Protein AF-A0A5K7XK06-F1 (afdb_monomer)

Sequence (125 aa):
MRTPEAMVEFFAERIGLMYYHLPLMYGGDASGVDTLLYYYHDAWAYLVERSGDWRAAYWKELEALDCGAMSFATRYTTDHPGASEEEVAAYVVKHWRVVSDELDVPIPHERLRAEFDEWGRERLK

Structure (mmCIF, N/CA/C/O backbone):
data_AF-A0A5K7XK06-F1
#
_entry.id   AF-A0A5K7XK06-F1
#
loop_
_atom_site.group_PDB
_atom_site.id
_atom_site.type_symbol
_atom_site.label_atom_id
_atom_site.label_alt_id
_atom_site.label_comp_id
_atom_site.label_asym_id
_atom_site.label_entity_id
_atom_site.label_seq_id
_atom_site.pdbx_PDB_ins_code
_atom_site.Car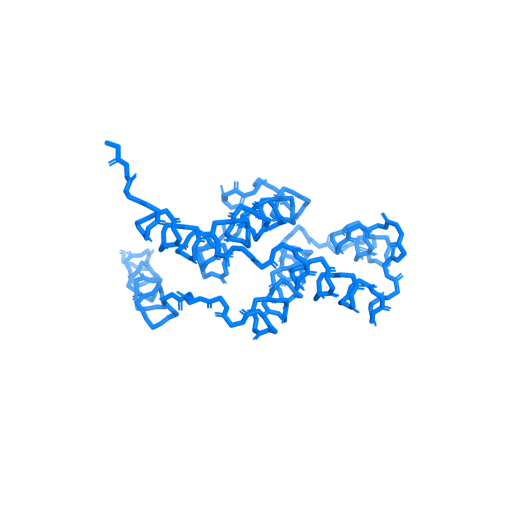tn_x
_atom_site.Cartn_y
_atom_site.Cartn_z
_atom_site.occupancy
_atom_site.B_iso_or_equiv
_atom_site.auth_seq_id
_atom_site.auth_comp_id
_atom_site.auth_asym_id
_atom_site.auth_atom_id
_atom_site.pdbx_PDB_model_num
ATOM 1 N N . MET A 1 1 ? -10.681 17.367 17.179 1.00 70.31 1 MET A N 1
ATOM 2 C CA . MET A 1 1 ? -9.803 16.177 17.182 1.00 70.31 1 MET A CA 1
ATOM 3 C C . MET A 1 1 ? -10.591 15.045 16.548 1.00 70.31 1 MET A C 1
ATOM 5 O O . MET A 1 1 ? -11.779 14.9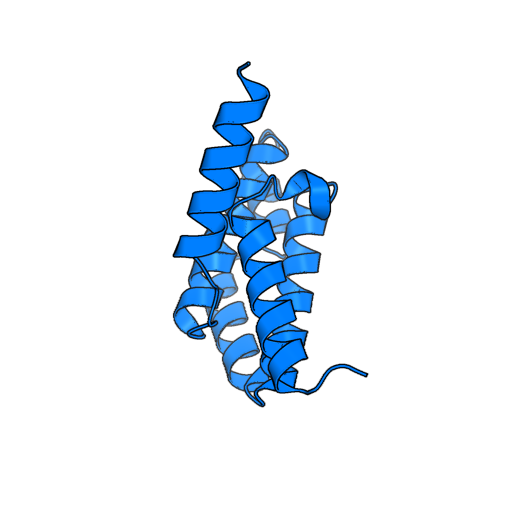63 16.833 1.00 70.31 1 MET A O 1
ATOM 9 N N . ARG A 1 2 ? -10.002 14.272 15.630 1.00 83.19 2 ARG A N 1
ATOM 10 C CA . ARG A 1 2 ? -10.692 13.123 15.019 1.00 83.19 2 ARG A CA 1
ATOM 11 C C . ARG A 1 2 ? -10.806 11.990 16.042 1.00 83.19 2 ARG A C 1
ATOM 13 O O . ARG A 1 2 ? -9.941 11.887 16.910 1.00 83.19 2 ARG A O 1
ATOM 20 N N . THR A 1 3 ? -11.866 11.190 15.961 1.00 93.44 3 THR A N 1
ATOM 21 C CA . THR A 1 3 ? -11.979 9.957 16.753 1.00 93.44 3 THR A CA 1
ATOM 22 C C . THR A 1 3 ? -11.076 8.872 16.150 1.00 93.44 3 THR A C 1
ATOM 24 O O . THR A 1 3 ? -10.676 9.011 14.988 1.00 93.44 3 THR A O 1
ATOM 27 N N . PRO A 1 4 ? -10.725 7.811 16.897 1.00 91.12 4 PRO A N 1
ATOM 28 C CA . PRO A 1 4 ? -9.978 6.679 16.350 1.00 91.12 4 PRO A CA 1
ATOM 29 C C . PRO A 1 4 ? -10.621 6.088 15.089 1.00 91.12 4 PRO A C 1
ATOM 31 O O . PRO A 1 4 ? -9.929 5.864 14.104 1.00 91.12 4 PRO A O 1
ATOM 34 N N . GLU A 1 5 ? -11.946 5.947 15.063 1.00 94.06 5 GLU A N 1
ATOM 35 C CA . GLU A 1 5 ? -12.696 5.409 13.921 1.00 94.06 5 GLU A CA 1
ATOM 36 C C . GLU A 1 5 ? -12.532 6.305 12.688 1.00 94.06 5 GLU A C 1
ATOM 38 O O . GLU A 1 5 ? -12.178 5.835 11.610 1.00 94.06 5 GLU A O 1
ATOM 43 N N . ALA A 1 6 ? -12.659 7.624 12.870 1.00 95.19 6 ALA A N 1
ATOM 44 C CA . ALA A 1 6 ? -12.434 8.592 11.800 1.00 95.19 6 ALA A CA 1
ATOM 45 C C . ALA A 1 6 ? -10.972 8.607 11.309 1.00 95.19 6 ALA A C 1
ATOM 47 O O . ALA A 1 6 ? -10.699 9.020 10.182 1.00 95.19 6 ALA A O 1
ATOM 48 N N . MET A 1 7 ? -10.010 8.196 12.142 1.00 96.81 7 MET A N 1
ATOM 49 C CA . MET A 1 7 ? -8.615 8.031 11.725 1.00 96.81 7 MET A CA 1
ATOM 50 C C . MET A 1 7 ? -8.406 6.736 10.934 1.00 96.81 7 MET A C 1
ATOM 52 O O . MET A 1 7 ? -7.688 6.763 9.938 1.00 96.81 7 MET A O 1
ATOM 56 N N . VAL A 1 8 ? -9.054 5.636 11.329 1.00 96.75 8 VAL A N 1
ATOM 57 C CA . VAL A 1 8 ? -9.040 4.365 10.585 1.00 96.75 8 VAL A CA 1
ATOM 58 C C . VAL A 1 8 ? -9.613 4.563 9.182 1.00 96.75 8 VAL A C 1
ATOM 60 O O . VAL A 1 8 ? -8.952 4.221 8.201 1.00 96.75 8 VAL A O 1
ATOM 63 N N . GLU A 1 9 ? -10.792 5.183 9.080 1.00 96.56 9 GLU A N 1
ATOM 64 C CA . GLU A 1 9 ? -11.428 5.518 7.799 1.00 96.56 9 GLU A CA 1
ATOM 65 C C . GLU A 1 9 ? -10.535 6.424 6.949 1.00 96.56 9 GLU A C 1
ATOM 67 O O . GLU A 1 9 ? -10.346 6.178 5.758 1.00 96.56 9 GLU A O 1
ATOM 72 N N . PHE A 1 10 ? -9.921 7.435 7.571 1.00 96.38 10 PHE A N 1
ATOM 73 C CA . PHE A 1 10 ? -9.002 8.332 6.882 1.00 96.38 10 PHE A CA 1
ATOM 74 C C . PHE A 1 10 ? -7.810 7.586 6.274 1.00 96.38 10 PHE A C 1
ATOM 76 O O . PHE A 1 10 ? -7.482 7.827 5.116 1.00 96.38 10 PHE A O 1
ATOM 83 N N . PHE A 1 11 ? -7.148 6.689 7.010 1.00 97.75 11 PHE A N 1
ATOM 84 C CA . PHE A 1 11 ? -6.011 5.954 6.452 1.00 97.75 11 PHE A CA 1
ATOM 85 C C . PHE A 1 11 ? -6.435 4.967 5.364 1.00 97.75 11 PHE A C 1
ATOM 87 O O . PHE A 1 11 ? -5.769 4.908 4.332 1.00 97.75 11 PHE A O 1
ATOM 94 N N . ALA A 1 12 ? -7.562 4.270 5.532 1.00 97.56 12 ALA A N 1
ATOM 95 C CA . ALA A 1 12 ? -8.105 3.398 4.490 1.00 97.56 12 ALA A CA 1
ATOM 96 C C . ALA A 1 12 ? -8.427 4.182 3.202 1.00 97.56 12 ALA A C 1
ATOM 98 O O . ALA A 1 12 ? -8.100 3.744 2.098 1.00 97.56 12 ALA A O 1
ATOM 99 N N . GLU A 1 13 ? -8.986 5.388 3.329 1.00 95.88 13 GLU A N 1
ATOM 100 C CA . GLU A 1 13 ? -9.207 6.290 2.199 1.00 95.88 13 GLU A CA 1
ATOM 101 C C . GLU A 1 13 ? -7.890 6.741 1.553 1.00 95.88 13 GLU A C 1
ATOM 103 O O . GLU A 1 13 ? -7.771 6.706 0.330 1.00 95.88 13 GLU A O 1
ATOM 108 N N . ARG A 1 14 ? -6.874 7.126 2.337 1.00 95.38 14 ARG A N 1
ATOM 109 C CA . ARG A 1 14 ? -5.564 7.537 1.797 1.00 95.38 14 ARG A CA 1
ATOM 110 C C . ARG A 1 14 ? -4.864 6.404 1.049 1.00 95.38 14 ARG A C 1
ATOM 112 O O . ARG A 1 14 ? -4.299 6.664 -0.010 1.00 95.38 14 ARG A O 1
ATOM 119 N N . ILE A 1 15 ? -4.935 5.174 1.557 1.00 97.25 15 ILE A N 1
ATOM 120 C CA . ILE A 1 15 ? -4.439 3.977 0.863 1.00 97.25 15 ILE A CA 1
ATOM 121 C C . ILE A 1 15 ? -5.189 3.800 -0.463 1.00 97.25 15 ILE A C 1
ATOM 123 O O . ILE A 1 15 ? -4.567 3.699 -1.520 1.00 97.25 15 ILE A O 1
ATOM 127 N N . GLY A 1 16 ? -6.523 3.858 -0.434 1.00 95.50 16 GLY A N 1
ATOM 128 C CA . GLY A 1 16 ? -7.346 3.756 -1.637 1.00 95.50 16 GLY A CA 1
ATOM 129 C C . GLY A 1 16 ? -7.041 4.830 -2.683 1.00 95.50 16 GLY A C 1
ATOM 130 O O . GLY A 1 16 ? -6.936 4.522 -3.868 1.00 95.50 16 GLY A O 1
ATOM 131 N N . LEU A 1 17 ? -6.843 6.084 -2.271 1.00 92.50 17 LEU A N 1
ATOM 132 C CA . LEU A 1 17 ? -6.493 7.172 -3.187 1.00 92.50 17 LEU A CA 1
ATOM 133 C C . LEU A 1 17 ? -5.186 6.883 -3.931 1.00 92.50 17 LEU A C 1
ATOM 135 O O . LEU A 1 17 ? -5.141 7.080 -5.140 1.00 92.50 17 LEU A O 1
ATOM 139 N N . MET A 1 18 ? -4.169 6.333 -3.262 1.00 93.94 18 MET A N 1
ATOM 140 C CA . MET A 1 18 ? -2.926 5.913 -3.927 1.00 93.94 18 MET A CA 1
ATOM 141 C C . MET A 1 18 ? -3.166 4.812 -4.970 1.00 93.94 18 MET A C 1
ATOM 143 O O . MET A 1 18 ? -2.450 4.732 -5.964 1.00 93.94 18 MET A O 1
ATOM 147 N N . TYR A 1 19 ? -4.176 3.962 -4.770 1.00 94.19 19 TYR A N 1
ATOM 148 C CA . TYR A 1 19 ? -4.501 2.882 -5.701 1.00 94.19 19 TYR A CA 1
ATOM 149 C C . TYR A 1 19 ? -5.263 3.343 -6.939 1.00 94.19 19 TYR A C 1
ATOM 151 O O . TYR A 1 19 ? -5.146 2.683 -7.972 1.00 94.19 19 TYR A O 1
ATOM 159 N N . TYR A 1 20 ? -6.061 4.406 -6.841 1.00 85.81 20 TYR A N 1
ATOM 160 C CA . TYR A 1 20 ? -6.958 4.842 -7.918 1.00 85.81 20 TYR A CA 1
ATOM 161 C C . TYR A 1 20 ? -6.555 6.173 -8.558 1.00 85.81 20 TYR A C 1
ATOM 163 O O . TYR A 1 20 ? -6.760 6.352 -9.754 1.00 85.81 20 TYR A O 1
ATOM 171 N N . HIS A 1 21 ? -5.945 7.091 -7.810 1.00 78.38 21 HIS A N 1
ATOM 172 C CA . HIS A 1 21 ? -5.650 8.448 -8.261 1.00 78.38 21 HIS A CA 1
ATOM 173 C C . HIS A 1 21 ? -4.141 8.672 -8.352 1.00 78.38 21 HIS A C 1
ATOM 175 O O . HIS A 1 21 ? -3.503 8.929 -7.339 1.00 78.38 21 HIS A O 1
ATOM 181 N N . LEU A 1 22 ? -3.596 8.611 -9.578 1.00 78.56 22 LEU A N 1
ATOM 182 C CA . LEU A 1 22 ? -2.236 9.043 -9.954 1.00 78.56 22 LEU A CA 1
ATOM 183 C C . LEU A 1 22 ? -1.221 8.920 -8.793 1.00 78.56 22 LEU A C 1
ATOM 185 O O . LEU A 1 22 ? -0.837 9.949 -8.239 1.00 78.56 22 LEU A O 1
ATOM 189 N N . PRO A 1 23 ? -0.795 7.702 -8.401 1.00 89.81 23 PRO A N 1
ATOM 190 C CA . PRO A 1 23 ? 0.060 7.473 -7.227 1.00 89.81 23 PRO A CA 1
ATOM 191 C C . PRO A 1 23 ? 1.281 8.404 -7.181 1.00 89.81 23 PRO A C 1
ATOM 193 O O . PRO A 1 23 ? 1.616 8.947 -6.129 1.00 89.81 23 PRO A O 1
ATOM 196 N N . LEU A 1 24 ? 1.881 8.680 -8.341 1.00 93.75 24 LEU A N 1
ATOM 197 C CA . LEU A 1 24 ? 3.009 9.602 -8.493 1.00 93.75 24 LEU A CA 1
ATOM 198 C C . LEU A 1 24 ? 2.695 11.062 -8.130 1.00 93.75 24 LEU A C 1
ATOM 200 O O . LEU A 1 24 ? 3.585 11.779 -7.695 1.00 93.75 24 LEU A O 1
ATOM 204 N N . MET A 1 25 ? 1.446 11.522 -8.243 1.00 90.94 25 MET A N 1
ATOM 205 C CA . MET A 1 25 ? 1.053 12.861 -7.781 1.00 90.94 25 MET A CA 1
ATOM 206 C C . MET A 1 25 ? 1.249 13.008 -6.267 1.00 90.94 25 MET A C 1
ATOM 208 O O . MET A 1 25 ? 1.595 14.085 -5.787 1.00 90.94 25 MET A O 1
ATOM 212 N N . TYR A 1 26 ? 1.009 11.933 -5.515 1.00 89.06 26 TYR A N 1
ATOM 213 C CA . TYR A 1 26 ? 1.133 11.929 -4.062 1.00 89.06 26 TYR A CA 1
ATOM 214 C C . TYR A 1 26 ? 2.540 11.551 -3.601 1.00 89.06 26 TYR A C 1
ATOM 216 O O . TYR A 1 26 ? 3.053 12.166 -2.669 1.00 89.06 26 TYR A O 1
ATOM 224 N N . GLY A 1 27 ? 3.145 10.542 -4.233 1.00 93.56 27 GLY A N 1
ATOM 225 C CA . GLY A 1 27 ? 4.468 10.032 -3.868 1.00 93.56 27 GLY A CA 1
ATOM 226 C C . GLY A 1 27 ? 5.642 10.790 -4.489 1.00 93.56 27 GLY A C 1
ATOM 227 O O . GLY A 1 27 ? 6.753 10.669 -3.992 1.00 93.56 27 GLY A O 1
ATOM 228 N N . GLY A 1 28 ? 5.424 11.570 -5.551 1.00 96.06 28 GLY A N 1
ATOM 229 C CA . GLY A 1 28 ? 6.477 12.219 -6.345 1.00 96.06 28 GLY A CA 1
ATOM 230 C C . GLY A 1 28 ? 7.189 11.252 -7.296 1.00 96.06 28 GLY A C 1
ATOM 231 O O . GLY A 1 28 ? 7.299 11.534 -8.486 1.00 96.06 28 GLY A O 1
ATOM 232 N N . ASP A 1 29 ? 7.604 10.101 -6.775 1.00 97.38 29 ASP A N 1
ATOM 233 C CA . ASP A 1 29 ? 8.215 8.977 -7.486 1.00 97.38 29 ASP A CA 1
ATOM 234 C C . ASP A 1 29 ? 7.711 7.637 -6.900 1.00 97.38 29 ASP A C 1
ATOM 236 O O . ASP A 1 29 ? 6.959 7.608 -5.919 1.00 97.38 29 ASP A O 1
ATOM 240 N N . ALA A 1 30 ? 8.074 6.508 -7.503 1.00 97.62 30 ALA A N 1
ATOM 241 C CA . ALA A 1 30 ? 7.645 5.174 -7.100 1.00 97.62 30 ALA A CA 1
ATOM 242 C C . ALA A 1 30 ? 8.191 4.766 -5.724 1.00 97.62 30 ALA A C 1
ATOM 244 O O . ALA A 1 30 ? 7.497 4.074 -4.979 1.00 97.62 30 ALA A O 1
ATOM 245 N N . SER A 1 31 ? 9.389 5.224 -5.348 1.00 97.81 31 SER A N 1
ATOM 246 C CA . SER A 1 31 ? 9.939 4.998 -4.002 1.00 97.81 31 SER A CA 1
ATOM 247 C C . SER A 1 31 ? 9.130 5.745 -2.940 1.00 97.81 31 SER A C 1
ATOM 249 O O . SER A 1 31 ? 8.864 5.217 -1.858 1.00 97.81 31 SER A O 1
ATOM 251 N N . GLY A 1 32 ? 8.687 6.961 -3.249 1.00 98.00 32 GLY A N 1
ATOM 252 C CA . GLY A 1 32 ? 7.803 7.761 -2.417 1.00 98.00 32 GLY A CA 1
ATOM 253 C C . GLY A 1 32 ? 6.405 7.157 -2.319 1.00 98.00 32 GLY A C 1
ATOM 254 O O . GLY A 1 32 ? 5.835 7.126 -1.229 1.00 98.00 32 GLY A O 1
ATOM 255 N N . VAL A 1 33 ? 5.873 6.599 -3.412 1.00 98.25 33 VAL A N 1
ATOM 256 C CA . VAL A 1 33 ? 4.626 5.812 -3.396 1.00 98.25 33 VAL A CA 1
ATOM 257 C C . VAL A 1 33 ? 4.748 4.622 -2.443 1.00 98.25 33 VAL A C 1
ATOM 259 O O . VAL A 1 33 ? 3.886 4.447 -1.582 1.00 98.25 33 VAL A O 1
ATOM 262 N N . ASP A 1 34 ? 5.824 3.844 -2.567 1.00 98.44 34 ASP A N 1
ATOM 263 C CA . ASP A 1 34 ? 6.109 2.673 -1.729 1.00 98.44 34 ASP A CA 1
ATOM 264 C C . ASP A 1 34 ? 6.202 3.067 -0.247 1.00 98.44 34 ASP A C 1
ATOM 266 O O . ASP A 1 34 ? 5.520 2.515 0.616 1.00 98.44 34 ASP A O 1
ATOM 270 N N . THR A 1 35 ? 6.959 4.128 0.033 1.00 98.31 35 THR A N 1
ATOM 271 C CA . THR A 1 35 ? 7.162 4.671 1.380 1.00 98.31 35 THR A CA 1
ATOM 272 C C . THR A 1 35 ? 5.858 5.160 2.014 1.00 98.31 35 THR A C 1
ATOM 274 O O . THR A 1 35 ? 5.576 4.863 3.176 1.00 98.31 35 THR A O 1
ATOM 277 N N . LEU A 1 36 ? 5.035 5.911 1.275 1.00 97.94 36 LEU A N 1
ATOM 278 C CA . LEU A 1 36 ? 3.753 6.396 1.789 1.00 97.94 36 LEU A CA 1
ATOM 279 C C . LEU A 1 36 ? 2.793 5.245 2.074 1.00 97.94 36 LEU A C 1
ATOM 281 O O . LEU A 1 36 ? 2.143 5.246 3.119 1.00 97.94 36 LEU A O 1
ATOM 285 N N . LEU A 1 37 ? 2.717 4.260 1.176 1.00 98.38 37 LEU A N 1
ATOM 286 C CA . LEU A 1 37 ? 1.881 3.082 1.382 1.00 98.38 37 LEU A CA 1
ATOM 287 C C . LEU A 1 37 ? 2.346 2.288 2.603 1.00 98.38 37 LEU A C 1
ATOM 289 O O . LEU A 1 37 ? 1.498 1.937 3.423 1.00 98.38 37 LEU A O 1
ATOM 293 N N . TYR A 1 38 ? 3.654 2.113 2.797 1.00 98.44 38 TYR A N 1
ATOM 294 C CA . TYR A 1 38 ? 4.204 1.492 4.001 1.00 98.44 38 TYR A CA 1
ATOM 295 C C . TYR A 1 38 ? 3.710 2.178 5.276 1.00 98.44 38 TYR A C 1
ATOM 297 O O . TYR A 1 38 ? 3.110 1.535 6.138 1.00 98.44 38 TYR A O 1
ATOM 305 N N . TYR A 1 39 ? 3.901 3.495 5.384 1.00 98.38 39 TYR A N 1
ATOM 306 C CA . TYR A 1 39 ? 3.538 4.220 6.601 1.00 98.38 39 TYR A CA 1
ATOM 307 C C . TYR 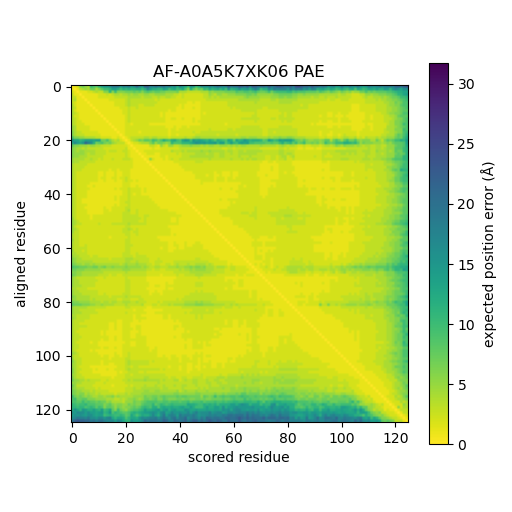A 1 39 ? 2.028 4.352 6.806 1.00 98.38 39 TYR A C 1
ATOM 309 O O . TYR A 1 39 ? 1.573 4.364 7.948 1.00 98.38 39 TYR A O 1
ATOM 317 N N . TYR A 1 40 ? 1.231 4.435 5.738 1.00 98.38 40 TYR A N 1
ATOM 318 C CA . TYR A 1 40 ? -0.225 4.436 5.871 1.00 98.38 40 TYR A CA 1
ATOM 319 C C . TYR A 1 40 ? -0.756 3.090 6.365 1.00 98.38 40 TYR A C 1
ATOM 321 O O . TYR A 1 40 ? -1.644 3.088 7.217 1.00 98.38 40 TYR A O 1
ATOM 329 N N . HIS A 1 41 ? -0.198 1.967 5.902 1.00 98.56 41 HIS A N 1
ATOM 330 C CA . HIS A 1 41 ? -0.580 0.650 6.414 1.00 98.56 41 HIS A CA 1
ATOM 331 C C . HIS A 1 41 ? -0.111 0.437 7.856 1.00 98.56 41 HIS A C 1
ATOM 333 O O . HIS A 1 41 ? -0.898 -0.056 8.657 1.00 98.56 41 HIS A O 1
ATOM 339 N N . ASP A 1 42 ? 1.109 0.853 8.215 1.00 98.50 42 ASP A N 1
ATOM 340 C CA . ASP A 1 42 ? 1.600 0.779 9.602 1.00 98.50 42 ASP A CA 1
ATOM 341 C C . ASP A 1 42 ? 0.706 1.593 10.549 1.00 98.50 42 ASP A C 1
ATOM 343 O O . ASP A 1 42 ? 0.243 1.091 11.573 1.00 98.50 42 ASP A O 1
ATOM 347 N N . ALA A 1 43 ? 0.375 2.833 10.169 1.00 98.12 43 ALA A N 1
ATOM 348 C CA . ALA A 1 43 ? -0.496 3.699 10.956 1.00 98.12 43 ALA A CA 1
ATOM 349 C C . ALA A 1 43 ? -1.923 3.143 11.076 1.00 98.12 43 ALA A C 1
ATOM 351 O O . ALA A 1 43 ? -2.495 3.156 12.167 1.00 98.12 43 ALA A O 1
ATOM 352 N N . TRP A 1 44 ? -2.496 2.634 9.980 1.00 98.38 44 TRP A N 1
ATOM 353 C CA . TRP A 1 44 ? -3.798 1.969 10.004 1.00 98.38 44 TRP A CA 1
ATOM 354 C C . TRP A 1 44 ? -3.773 0.748 10.929 1.00 98.38 44 TRP A C 1
ATOM 356 O O . TRP A 1 44 ? -4.605 0.645 11.829 1.00 98.38 44 TRP A O 1
ATOM 366 N N . ALA A 1 45 ? -2.781 -0.129 10.764 1.00 98.31 45 ALA A N 1
ATOM 367 C CA . ALA A 1 45 ? -2.642 -1.356 11.535 1.00 98.31 45 ALA A CA 1
ATOM 368 C C . ALA A 1 45 ? -2.420 -1.072 13.023 1.00 98.31 45 ALA A C 1
ATOM 370 O O . ALA A 1 45 ? -2.962 -1.779 13.867 1.00 98.31 45 ALA A O 1
ATOM 371 N N . TYR A 1 46 ? -1.672 -0.019 13.358 1.00 98.00 46 TYR A N 1
ATOM 372 C CA . TYR A 1 46 ? -1.508 0.442 14.734 1.00 98.00 46 TYR A CA 1
ATOM 373 C C . TYR A 1 46 ? -2.845 0.850 15.365 1.00 98.00 46 TYR A C 1
ATOM 375 O O . TYR A 1 46 ? -3.141 0.440 16.485 1.00 98.00 46 TYR A O 1
ATOM 383 N N . LEU A 1 47 ? -3.675 1.610 14.644 1.00 97.56 47 LEU A N 1
ATOM 384 C CA . LEU A 1 47 ? -4.972 2.080 15.146 1.00 97.56 47 LEU A CA 1
ATOM 385 C C . LEU A 1 47 ? -5.987 0.956 15.373 1.00 97.56 47 LEU A C 1
ATOM 387 O O . LEU A 1 47 ? -6.831 1.087 16.254 1.00 97.56 47 LEU A O 1
ATOM 391 N N . VAL A 1 48 ? -5.914 -0.125 14.593 1.00 97.69 48 VAL A N 1
ATOM 392 C CA . VAL A 1 48 ? -6.788 -1.303 14.745 1.00 97.69 48 VAL A CA 1
ATOM 393 C C . VAL A 1 48 ? -6.128 -2.447 15.522 1.00 97.69 48 VAL A C 1
ATOM 395 O O . VAL A 1 48 ? -6.646 -3.558 15.520 1.00 97.69 48 VAL A O 1
ATOM 398 N N 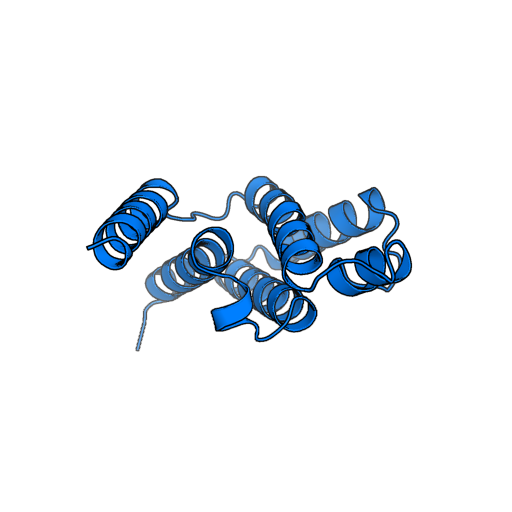. GLU A 1 49 ? -4.983 -2.193 16.166 1.00 97.88 49 GLU A N 1
ATOM 399 C CA . GLU A 1 49 ? -4.214 -3.162 16.966 1.00 97.88 49 GLU A CA 1
ATOM 400 C C . GLU A 1 49 ? -3.745 -4.418 16.192 1.00 97.88 49 GLU A C 1
ATOM 402 O O . GLU A 1 49 ? -3.511 -5.478 16.769 1.00 97.88 49 GLU A O 1
ATOM 407 N N . ARG A 1 50 ? -3.535 -4.295 14.873 1.00 98.38 50 ARG A N 1
ATOM 408 C CA . ARG A 1 50 ? -3.092 -5.368 13.956 1.00 98.38 50 ARG A CA 1
ATOM 409 C C . ARG A 1 50 ? -1.684 -5.165 13.385 1.00 98.38 50 ARG A C 1
ATOM 411 O O . ARG A 1 50 ? -1.351 -5.710 12.335 1.00 98.38 50 ARG A O 1
ATOM 418 N N . SER A 1 51 ? -0.810 -4.414 14.063 1.00 98.38 51 SER A N 1
ATOM 419 C CA . SER A 1 51 ? 0.576 -4.193 13.597 1.00 98.38 51 SER A CA 1
ATOM 420 C C . SER A 1 51 ? 1.368 -5.493 13.383 1.00 98.38 51 SER A C 1
ATOM 422 O O . SER A 1 51 ? 2.266 -5.529 12.544 1.00 98.38 51 SER A O 1
ATOM 424 N N . GLY A 1 52 ? 1.061 -6.560 14.133 1.00 98.44 52 GLY A N 1
ATOM 425 C CA . GLY A 1 52 ? 1.657 -7.886 13.928 1.00 98.44 52 GLY A CA 1
ATOM 426 C C . GLY A 1 52 ? 1.268 -8.500 12.582 1.00 98.44 52 GLY A C 1
ATOM 427 O O . GLY A 1 52 ? 2.152 -8.885 11.816 1.00 98.44 52 GLY A O 1
ATOM 428 N N . ASP A 1 53 ? -0.032 -8.514 12.275 1.00 98.56 53 ASP A N 1
ATOM 429 C CA . ASP A 1 53 ? -0.574 -9.017 11.008 1.00 98.56 53 ASP A CA 1
ATOM 430 C C . ASP A 1 53 ? -0.021 -8.227 9.822 1.00 98.56 53 ASP A C 1
ATOM 432 O O . ASP A 1 53 ? 0.401 -8.813 8.830 1.00 98.56 53 ASP A O 1
ATOM 436 N N . TRP A 1 54 ? 0.044 -6.896 9.944 1.00 98.31 54 TRP A N 1
ATOM 437 C CA . TRP A 1 54 ? 0.599 -6.039 8.897 1.00 98.31 54 TRP A CA 1
ATOM 438 C C . TRP A 1 54 ? 2.052 -6.385 8.573 1.00 98.31 54 TRP A C 1
ATOM 440 O O . TRP A 1 54 ? 2.393 -6.558 7.403 1.00 98.31 54 TRP A O 1
ATOM 450 N N . ARG A 1 55 ? 2.905 -6.549 9.594 1.00 98.25 55 ARG A N 1
ATOM 451 C CA . ARG A 1 55 ? 4.296 -6.970 9.372 1.00 98.25 55 ARG A CA 1
ATOM 452 C C . ARG A 1 55 ? 4.355 -8.336 8.706 1.00 98.25 55 ARG A C 1
ATOM 454 O O . ARG A 1 55 ? 5.165 -8.514 7.804 1.00 98.25 55 ARG A O 1
ATOM 461 N N . ALA A 1 56 ? 3.523 -9.282 9.138 1.00 98.50 56 ALA A N 1
ATOM 462 C CA . ALA A 1 56 ? 3.491 -10.619 8.558 1.00 98.50 56 ALA A CA 1
ATOM 463 C C . ALA A 1 56 ? 3.094 -10.585 7.073 1.00 98.50 56 ALA A C 1
ATOM 465 O O . ALA A 1 56 ? 3.817 -11.145 6.254 1.00 98.50 56 ALA A O 1
ATOM 466 N N . ALA A 1 57 ? 2.017 -9.878 6.718 1.00 98.56 57 ALA A N 1
ATOM 467 C CA . ALA A 1 57 ? 1.557 -9.732 5.337 1.00 98.56 57 ALA A CA 1
ATOM 468 C C . ALA A 1 57 ? 2.599 -9.021 4.455 1.00 98.56 57 ALA A C 1
ATOM 470 O O . ALA A 1 57 ? 2.918 -9.491 3.365 1.00 98.56 57 ALA A O 1
ATOM 471 N N . TYR A 1 58 ? 3.195 -7.929 4.948 1.00 98.12 58 TYR A N 1
ATOM 472 C CA . TYR A 1 58 ? 4.234 -7.195 4.224 1.00 98.12 58 TYR A CA 1
ATOM 473 C C . TYR A 1 58 ? 5.483 -8.052 3.968 1.00 98.12 58 TYR A C 1
ATOM 475 O O . TYR A 1 58 ? 5.960 -8.126 2.837 1.00 98.12 58 TYR A O 1
ATOM 483 N N . TRP A 1 59 ? 5.998 -8.737 4.995 1.00 98.06 59 TRP A N 1
ATOM 484 C CA . TRP A 1 59 ? 7.179 -9.593 4.846 1.00 98.06 59 TRP A CA 1
ATOM 485 C C . TRP A 1 59 ? 6.918 -10.808 3.966 1.00 98.06 59 TRP A C 1
ATOM 487 O O . TRP A 1 59 ? 7.782 -11.165 3.171 1.00 98.06 59 TRP A O 1
ATOM 497 N N . LYS A 1 60 ? 5.732 -11.410 4.068 1.00 98.31 60 LYS A N 1
ATOM 498 C CA . LYS A 1 60 ? 5.312 -12.510 3.199 1.00 98.31 60 LYS A CA 1
ATOM 499 C C . LYS A 1 60 ? 5.307 -12.091 1.729 1.00 98.31 60 LYS A C 1
ATOM 501 O O . LYS A 1 60 ? 5.801 -12.841 0.893 1.00 98.31 60 LYS A O 1
ATOM 506 N N . GLU A 1 61 ? 4.797 -10.901 1.413 1.00 98.25 61 GLU A N 1
ATOM 507 C CA . GLU A 1 61 ? 4.798 -10.398 0.036 1.00 98.25 61 GLU A CA 1
ATOM 508 C C . GLU A 1 61 ? 6.219 -10.068 -0.449 1.00 98.25 61 GLU A C 1
ATOM 510 O O . GLU A 1 61 ? 6.589 -10.436 -1.562 1.00 98.25 61 GLU A O 1
ATOM 515 N N . LEU A 1 62 ? 7.061 -9.449 0.391 1.00 97.88 62 LEU A N 1
ATOM 516 C CA . LEU A 1 62 ? 8.476 -9.230 0.058 1.00 97.88 62 LEU A CA 1
ATOM 517 C C . LEU A 1 62 ? 9.222 -10.545 -0.207 1.00 97.88 62 LEU A C 1
ATOM 519 O O . LEU A 1 62 ? 10.019 -10.618 -1.140 1.00 97.88 62 LEU A O 1
ATOM 523 N N . GLU A 1 63 ? 8.977 -11.575 0.602 1.00 98.06 63 GLU A N 1
ATOM 524 C CA . GLU A 1 63 ? 9.574 -12.902 0.436 1.00 98.06 63 GLU A CA 1
ATOM 525 C C . GLU A 1 63 ? 9.089 -13.575 -0.855 1.00 98.06 63 GLU A C 1
ATOM 527 O O . GLU A 1 63 ? 9.902 -14.108 -1.609 1.00 98.06 63 GLU A O 1
ATOM 532 N N . ALA A 1 64 ? 7.791 -13.486 -1.167 1.00 97.94 64 ALA A N 1
ATOM 533 C CA . ALA A 1 64 ? 7.214 -14.036 -2.395 1.00 97.94 64 ALA A CA 1
ATOM 534 C C . ALA A 1 64 ? 7.825 -13.432 -3.674 1.00 97.94 64 ALA A C 1
ATOM 536 O O . ALA A 1 64 ? 7.867 -14.093 -4.714 1.00 97.94 64 ALA A O 1
ATOM 537 N N . LEU A 1 65 ? 8.308 -12.192 -3.592 1.00 97.00 65 LEU A N 1
ATOM 538 C CA . LEU A 1 65 ? 8.939 -11.453 -4.687 1.00 97.00 65 LEU A CA 1
ATOM 539 C C . LEU A 1 65 ? 10.471 -11.463 -4.620 1.00 97.00 65 LEU A C 1
ATOM 541 O O . LEU A 1 65 ? 11.119 -10.775 -5.408 1.00 97.00 65 LEU A O 1
ATOM 545 N N . ASP A 1 66 ? 11.051 -12.216 -3.679 1.00 97.31 66 ASP A N 1
ATOM 546 C CA . ASP A 1 66 ? 12.495 -12.277 -3.438 1.00 97.31 66 ASP A CA 1
ATOM 547 C C . ASP A 1 66 ? 13.122 -10.881 -3.207 1.00 97.31 66 ASP A C 1
ATOM 549 O O . ASP A 1 66 ? 14.261 -10.601 -3.570 1.00 97.31 66 ASP A O 1
ATOM 553 N N . CYS A 1 67 ? 12.396 -9.938 -2.600 1.00 95.75 67 CYS A N 1
ATOM 554 C CA . CYS A 1 67 ? 12.901 -8.574 -2.408 1.00 95.75 67 CYS A CA 1
ATOM 555 C C . CYS A 1 67 ? 14.105 -8.505 -1.448 1.00 95.75 67 CYS A C 1
ATOM 557 O O . CYS A 1 67 ? 14.925 -7.586 -1.532 1.00 95.75 67 CYS A O 1
ATOM 559 N N . GLY A 1 68 ? 14.237 -9.468 -0.531 1.00 94.75 68 GLY A N 1
ATOM 560 C CA . GLY A 1 68 ? 15.265 -9.453 0.507 1.00 94.75 68 GLY A CA 1
ATOM 561 C C . GLY A 1 68 ? 15.124 -8.226 1.414 1.00 94.75 68 GLY A C 1
ATOM 562 O O . GLY A 1 68 ? 14.073 -7.999 2.004 1.00 94.75 68 GLY A O 1
ATOM 563 N N . ALA A 1 69 ? 16.189 -7.428 1.533 1.00 93.38 69 ALA A N 1
ATOM 564 C CA . ALA A 1 69 ? 16.177 -6.181 2.308 1.00 93.38 69 ALA A CA 1
ATOM 565 C C . ALA A 1 69 ? 15.679 -4.957 1.511 1.00 93.38 69 ALA A C 1
ATOM 567 O O . ALA A 1 69 ? 15.630 -3.853 2.053 1.00 93.38 69 ALA A O 1
ATOM 568 N N . MET A 1 70 ? 15.369 -5.126 0.224 1.00 96.12 70 MET A N 1
ATOM 569 C CA . MET A 1 70 ? 14.885 -4.052 -0.641 1.00 96.12 70 MET A CA 1
ATOM 570 C C . MET A 1 70 ? 13.370 -3.887 -0.512 1.00 96.12 70 MET A C 1
ATOM 572 O O . MET A 1 70 ? 12.660 -4.832 -0.180 1.00 96.12 70 MET A O 1
ATOM 576 N N . SER A 1 71 ? 12.871 -2.690 -0.815 1.00 96.75 71 SER A N 1
ATOM 577 C CA . SER A 1 71 ? 11.435 -2.451 -0.990 1.00 96.75 71 SER A CA 1
A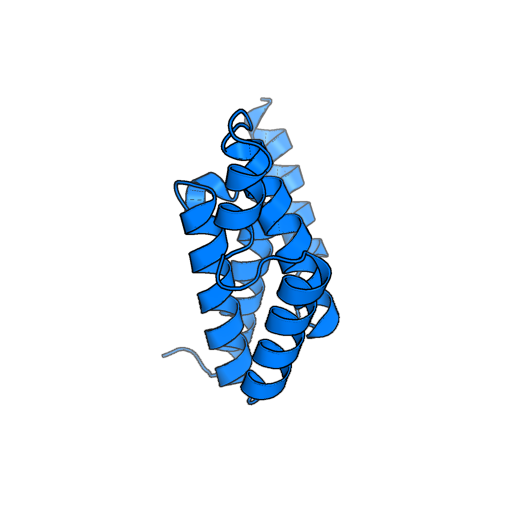TOM 578 C C . SER A 1 71 ? 10.953 -2.925 -2.370 1.00 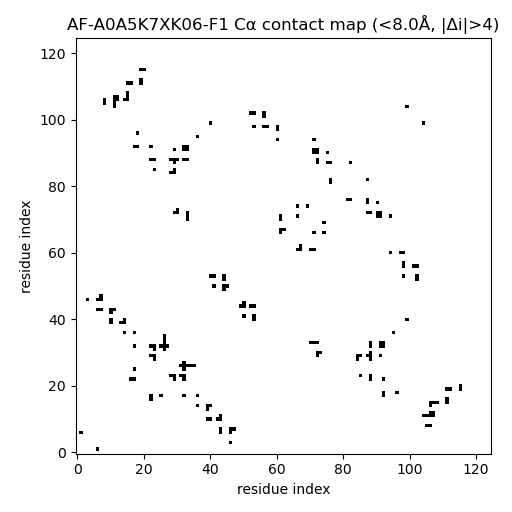96.75 71 SER A C 1
ATOM 580 O O . SER A 1 71 ? 11.777 -3.263 -3.230 1.00 96.75 71 SER A O 1
ATOM 582 N N . PHE A 1 72 ? 9.638 -2.906 -2.621 1.00 98.19 72 PHE A N 1
ATOM 583 C CA . PHE A 1 72 ? 9.077 -3.291 -3.922 1.00 98.19 72 PHE A CA 1
ATOM 584 C C . PHE A 1 72 ? 9.643 -2.436 -5.059 1.00 98.19 72 PHE A C 1
ATOM 586 O O . PHE A 1 72 ? 10.067 -2.981 -6.079 1.00 98.19 72 PHE A O 1
ATOM 593 N N . ALA A 1 73 ? 9.705 -1.113 -4.864 1.00 98.06 73 ALA A N 1
ATOM 594 C CA . ALA A 1 73 ? 10.254 -0.186 -5.854 1.00 98.06 73 ALA A CA 1
ATOM 595 C C . ALA A 1 73 ? 11.730 -0.490 -6.141 1.00 98.06 73 ALA A C 1
ATOM 597 O O . ALA A 1 73 ? 12.122 -0.683 -7.290 1.00 98.06 73 ALA A O 1
ATOM 598 N N . THR A 1 74 ? 12.543 -0.603 -5.084 1.00 97.88 74 THR A N 1
ATOM 599 C CA . THR A 1 74 ? 13.986 -0.852 -5.216 1.00 97.88 74 THR A CA 1
ATOM 600 C C . THR A 1 74 ? 14.265 -2.186 -5.910 1.00 97.88 74 THR A C 1
ATOM 602 O O . THR A 1 74 ? 15.116 -2.249 -6.802 1.00 97.88 74 THR A O 1
ATOM 605 N N . ARG A 1 75 ? 13.537 -3.251 -5.539 1.00 98.12 75 ARG A N 1
ATOM 606 C CA . ARG A 1 75 ? 13.688 -4.565 -6.175 1.00 98.12 75 ARG A CA 1
ATOM 607 C C . ARG A 1 75 ? 13.320 -4.498 -7.656 1.00 98.12 75 ARG A C 1
ATOM 609 O O . ARG A 1 75 ? 14.108 -4.940 -8.486 1.00 98.12 75 ARG A O 1
ATOM 616 N N . TYR A 1 76 ? 12.171 -3.910 -7.995 1.00 98.31 76 TYR A N 1
ATOM 617 C CA . TYR A 1 76 ? 11.711 -3.855 -9.383 1.00 98.31 76 TYR A CA 1
ATOM 618 C C . TYR A 1 76 ? 12.662 -3.061 -10.280 1.00 98.31 76 TYR A C 1
ATOM 620 O O . TYR A 1 76 ? 13.038 -3.553 -11.341 1.00 98.31 76 TYR A O 1
ATOM 628 N N . THR A 1 77 ? 13.115 -1.884 -9.836 1.00 98.06 77 THR A N 1
ATOM 629 C CA . THR A 1 77 ? 14.067 -1.047 -10.585 1.00 98.06 77 THR A CA 1
ATOM 630 C C . THR A 1 77 ? 15.430 -1.722 -10.754 1.00 98.06 77 THR A C 1
ATOM 632 O O . THR A 1 77 ? 16.077 -1.545 -11.784 1.00 98.06 77 THR A O 1
ATOM 635 N N . THR 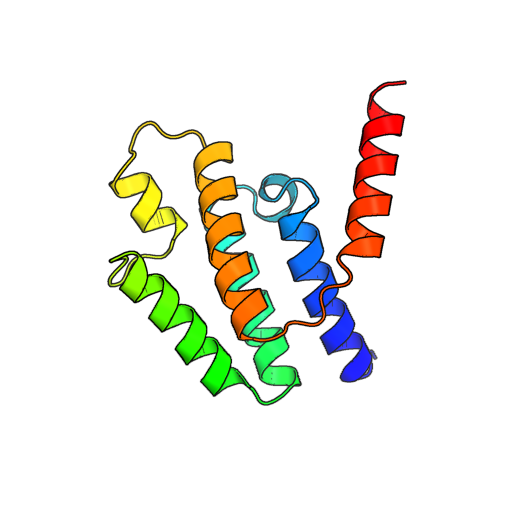A 1 78 ? 15.869 -2.526 -9.779 1.00 97.75 78 THR A N 1
ATOM 636 C CA . THR A 1 78 ? 17.114 -3.309 -9.894 1.00 97.75 78 THR A CA 1
ATOM 637 C C . THR A 1 78 ? 17.005 -4.365 -10.994 1.00 97.75 78 THR A C 1
ATOM 639 O O . THR A 1 78 ? 17.922 -4.508 -11.801 1.00 97.75 78 THR A O 1
ATOM 642 N N . ASP A 1 79 ? 15.871 -5.064 -11.059 1.00 97.94 79 ASP A N 1
ATOM 643 C CA . ASP A 1 79 ? 15.622 -6.096 -12.069 1.00 97.94 79 ASP A CA 1
ATOM 644 C C . ASP A 1 79 ? 15.292 -5.494 -13.452 1.00 97.94 79 ASP A C 1
ATOM 646 O O . ASP A 1 79 ? 15.538 -6.121 -14.484 1.00 97.94 79 ASP A O 1
ATOM 650 N N . HIS A 1 80 ? 14.779 -4.259 -13.481 1.00 97.94 80 HIS A N 1
ATOM 651 C CA . HIS A 1 80 ? 14.319 -3.554 -14.680 1.00 97.94 80 HIS A CA 1
ATOM 652 C C . HIS A 1 80 ? 14.905 -2.131 -14.743 1.00 97.94 80 HIS A C 1
ATOM 654 O O . HIS A 1 80 ? 14.173 -1.147 -14.618 1.00 97.94 80 HIS A O 1
ATOM 660 N N . PRO A 1 81 ? 16.217 -1.975 -15.003 1.00 97.50 81 PRO A N 1
ATOM 661 C CA . PRO A 1 81 ? 16.894 -0.674 -14.934 1.00 97.50 81 PRO A CA 1
ATOM 662 C C . PRO A 1 81 ? 16.435 0.352 -15.986 1.00 97.50 81 PRO A C 1
ATOM 664 O O . PRO A 1 81 ? 16.863 1.502 -15.943 1.00 97.50 81 PRO A O 1
ATOM 667 N N . GLY A 1 82 ? 15.607 -0.055 -16.953 1.00 97.69 82 GLY A N 1
ATOM 668 C CA . GLY A 1 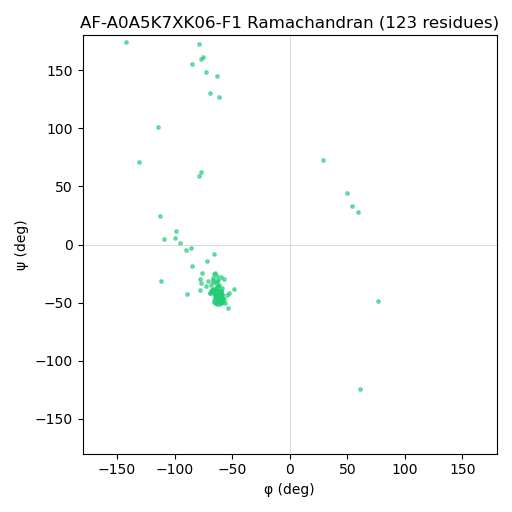82 ? 15.021 0.817 -17.975 1.00 97.69 82 GLY A CA 1
ATOM 669 C C . GLY A 1 82 ? 13.519 1.071 -17.815 1.00 97.69 82 GLY A C 1
ATOM 670 O O . GLY A 1 82 ? 12.938 1.686 -18.707 1.00 97.69 82 GLY A O 1
ATOM 671 N N . ALA A 1 83 ? 12.889 0.575 -16.744 1.00 98.12 83 ALA A N 1
ATOM 672 C CA . ALA A 1 83 ? 11.470 0.810 -16.485 1.00 98.12 83 ALA A CA 1
ATOM 673 C C . ALA A 1 83 ? 11.196 2.305 -16.258 1.00 98.12 83 ALA A C 1
ATOM 675 O O . ALA A 1 83 ? 12.023 3.019 -15.686 1.00 98.12 83 ALA A O 1
ATOM 676 N N . SER A 1 84 ? 10.033 2.784 -16.708 1.00 97.94 84 SER A N 1
ATOM 677 C CA . SER A 1 84 ? 9.605 4.156 -16.417 1.00 97.94 84 SER A CA 1
ATOM 678 C C . SER A 1 84 ? 9.085 4.273 -14.985 1.00 97.94 84 SER A C 1
ATOM 680 O O . SER A 1 84 ? 8.659 3.286 -14.385 1.00 97.94 84 SER A O 1
ATOM 682 N N . GLU A 1 85 ? 9.055 5.489 -14.444 1.00 97.12 85 GLU A N 1
ATOM 683 C CA . GLU A 1 85 ? 8.566 5.737 -13.083 1.00 97.12 85 GLU A CA 1
ATOM 684 C C . GLU A 1 85 ? 7.109 5.278 -12.896 1.00 97.12 85 GLU A C 1
ATOM 686 O O . GLU A 1 85 ? 6.738 4.729 -11.860 1.00 97.12 85 GLU A O 1
ATOM 691 N N . GLU A 1 86 ? 6.275 5.454 -13.924 1.00 96.62 86 GLU A N 1
ATOM 692 C CA . GLU A 1 86 ? 4.885 4.998 -13.944 1.00 96.62 86 GLU A CA 1
ATOM 693 C C . GLU A 1 86 ? 4.776 3.476 -13.871 1.00 96.62 86 GLU A C 1
ATOM 695 O O . GLU A 1 86 ? 3.894 2.957 -13.185 1.00 96.62 86 GLU A O 1
ATOM 700 N N . GLU A 1 87 ? 5.664 2.760 -14.562 1.00 97.75 87 GLU A N 1
ATOM 701 C CA . GLU A 1 87 ? 5.705 1.301 -14.541 1.00 97.75 87 GLU A CA 1
ATOM 702 C C . GLU A 1 87 ? 6.095 0.787 -13.151 1.00 97.75 87 GLU A C 1
ATOM 704 O O . GLU A 1 87 ? 5.396 -0.062 -12.588 1.00 97.75 87 GLU A O 1
ATOM 709 N N . VAL A 1 88 ? 7.150 1.357 -12.559 1.00 98.31 88 VAL A N 1
ATOM 710 C CA . VAL A 1 88 ? 7.593 1.002 -11.203 1.00 98.31 88 VAL A CA 1
ATOM 711 C C . VAL A 1 88 ? 6.486 1.318 -10.190 1.00 98.31 88 VAL A C 1
ATOM 713 O O . VAL A 1 88 ? 6.151 0.478 -9.355 1.00 98.31 88 VAL A O 1
ATOM 716 N N . ALA A 1 89 ? 5.843 2.486 -10.279 1.00 97.94 89 ALA A N 1
ATOM 717 C CA . ALA A 1 89 ? 4.752 2.854 -9.377 1.00 97.94 89 ALA A CA 1
ATOM 718 C C . ALA A 1 89 ? 3.526 1.940 -9.525 1.00 97.94 89 ALA A C 1
ATOM 720 O O . ALA A 1 89 ? 2.899 1.587 -8.523 1.00 97.94 89 ALA A O 1
ATOM 721 N N . ALA A 1 90 ? 3.186 1.518 -10.747 1.00 97.00 90 ALA A N 1
ATOM 722 C CA . ALA A 1 90 ? 2.111 0.557 -10.979 1.00 97.00 90 ALA A CA 1
ATOM 723 C C . ALA A 1 90 ? 2.430 -0.814 -10.360 1.00 97.00 90 ALA A C 1
ATOM 725 O O . ALA A 1 90 ? 1.546 -1.434 -9.761 1.00 97.00 90 ALA A O 1
ATOM 726 N N . TYR A 1 91 ? 3.685 -1.265 -10.452 1.00 98.12 91 TYR A N 1
ATOM 727 C CA . TYR A 1 91 ? 4.155 -2.482 -9.791 1.00 98.12 91 TYR A CA 1
ATOM 728 C C . TYR A 1 91 ? 4.046 -2.379 -8.264 1.00 98.12 91 TYR A C 1
ATOM 730 O O . TYR A 1 91 ? 3.454 -3.247 -7.625 1.00 98.12 91 TYR A O 1
ATOM 738 N N . VAL A 1 92 ? 4.532 -1.282 -7.680 1.00 98.44 92 VAL A N 1
ATOM 739 C CA . VAL A 1 92 ? 4.430 -1.010 -6.237 1.00 98.44 92 VAL A CA 1
ATOM 740 C C . VAL A 1 92 ? 2.971 -1.051 -5.777 1.00 98.44 92 VAL A C 1
ATOM 742 O O . VAL A 1 92 ? 2.633 -1.772 -4.839 1.00 98.44 92 VAL A O 1
ATOM 745 N N . VAL A 1 93 ? 2.077 -0.330 -6.463 1.00 98.12 93 VAL A N 1
ATOM 746 C CA . VAL A 1 93 ? 0.642 -0.309 -6.138 1.00 98.12 93 VAL A CA 1
ATOM 747 C C . VAL A 1 93 ? 0.021 -1.700 -6.243 1.00 98.12 93 VAL A C 1
ATOM 749 O O . VAL A 1 93 ? -0.785 -2.069 -5.389 1.00 98.12 93 VAL A O 1
ATOM 752 N N . LYS A 1 94 ? 0.387 -2.486 -7.261 1.00 98.06 94 LYS A N 1
ATOM 753 C CA . LYS A 1 94 ? -0.104 -3.859 -7.426 1.00 98.06 94 LYS A CA 1
ATOM 754 C C . LYS A 1 94 ? 0.210 -4.718 -6.199 1.00 98.06 94 LYS A C 1
ATOM 756 O O . LYS A 1 94 ? -0.690 -5.396 -5.71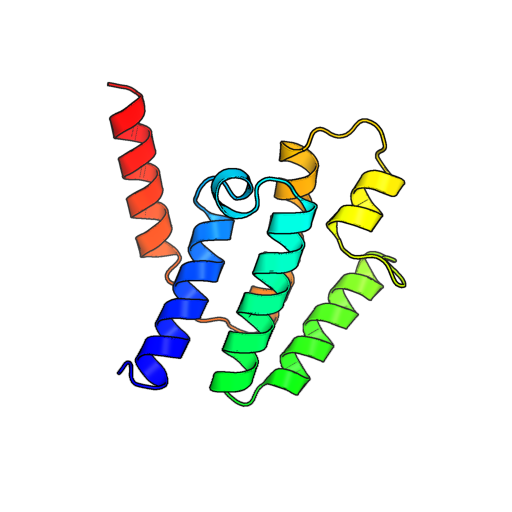8 1.00 98.06 94 LYS A O 1
ATOM 761 N N . HIS A 1 95 ? 1.438 -4.681 -5.691 1.00 98.50 95 HIS A N 1
ATOM 762 C CA . HIS A 1 95 ? 1.841 -5.529 -4.564 1.00 98.50 95 HIS A CA 1
ATOM 763 C C . HIS A 1 95 ? 1.327 -5.010 -3.219 1.00 98.50 95 HIS A C 1
ATOM 765 O O . HIS A 1 95 ? 0.882 -5.791 -2.382 1.00 98.50 95 HIS A O 1
ATOM 771 N N . TRP A 1 96 ? 1.212 -3.693 -3.051 1.00 98.44 96 TRP A N 1
ATOM 772 C CA . TRP A 1 96 ? 0.517 -3.142 -1.889 1.00 98.44 96 TRP A CA 1
ATOM 773 C C . TRP A 1 96 ? -0.968 -3.512 -1.836 1.00 98.44 96 TRP A C 1
ATOM 775 O O . TRP A 1 96 ? -1.491 -3.679 -0.738 1.00 98.44 96 TRP A O 1
ATOM 785 N N . ARG A 1 97 ? -1.649 -3.679 -2.979 1.00 98.31 97 ARG A N 1
ATOM 786 C CA . ARG A 1 97 ? -3.031 -4.190 -2.991 1.00 98.31 97 ARG A CA 1
ATOM 787 C C . ARG A 1 97 ? -3.121 -5.609 -2.436 1.00 98.31 97 ARG A C 1
ATOM 789 O O . ARG A 1 97 ? -4.029 -5.870 -1.665 1.00 98.31 97 ARG A O 1
ATOM 796 N N . VAL A 1 98 ? -2.156 -6.478 -2.747 1.00 98.50 98 VAL A N 1
ATOM 797 C CA . VAL A 1 98 ? -2.095 -7.835 -2.174 1.00 98.50 98 VAL A CA 1
ATOM 798 C C . VAL A 1 98 ? -1.980 -7.773 -0.648 1.00 98.50 98 VAL A C 1
ATOM 800 O O . VAL A 1 98 ? -2.718 -8.461 0.052 1.00 98.50 98 VAL A O 1
ATOM 803 N N . VAL A 1 99 ? -1.122 -6.888 -0.125 1.00 98.44 99 VAL A N 1
ATOM 804 C CA . VAL A 1 99 ? -0.989 -6.663 1.326 1.00 98.44 99 VAL A CA 1
ATOM 805 C C . VAL A 1 99 ? -2.290 -6.126 1.936 1.00 98.44 99 VAL A C 1
ATOM 807 O O . VAL A 1 99 ? -2.702 -6.583 2.999 1.00 98.44 99 VAL A O 1
ATOM 810 N N . SER A 1 100 ? -2.956 -5.174 1.275 1.00 98.44 100 SER A N 1
ATOM 811 C CA . SER A 1 100 ? -4.258 -4.647 1.710 1.00 98.44 100 SER A CA 1
ATOM 812 C C . SER A 1 100 ? -5.349 -5.717 1.749 1.00 98.44 100 SER A C 1
ATOM 814 O O . SER A 1 100 ? -6.099 -5.770 2.724 1.00 98.44 100 SER A O 1
ATOM 816 N N . ASP A 1 101 ? -5.420 -6.564 0.720 1.00 98.19 101 ASP A N 1
ATOM 817 C CA . ASP A 1 101 ? -6.405 -7.640 0.611 1.00 98.19 101 ASP A CA 1
ATOM 818 C C . ASP A 1 101 ? -6.197 -8.681 1.725 1.00 98.19 101 ASP A C 1
ATOM 820 O O . ASP A 1 101 ? -7.158 -9.116 2.347 1.00 98.19 101 ASP A O 1
ATOM 824 N N . GLU A 1 102 ? -4.946 -9.035 2.046 1.00 98.06 102 GLU A N 1
ATOM 825 C CA . GLU A 1 102 ? -4.633 -9.955 3.154 1.00 98.06 102 GLU A CA 1
ATOM 826 C C . GLU A 1 102 ? -4.985 -9.376 4.534 1.00 98.06 102 GLU A C 1
ATOM 828 O O . GLU A 1 102 ? -5.293 -10.115 5.472 1.00 98.06 102 GLU A O 1
ATOM 833 N N . LEU A 1 103 ? -4.951 -8.052 4.673 1.00 97.50 103 LEU A N 1
ATOM 834 C CA . LEU A 1 103 ? -5.295 -7.364 5.913 1.00 97.50 103 LEU A CA 1
ATOM 835 C C . LEU A 1 103 ? -6.777 -7.005 6.018 1.00 97.50 103 LEU A C 1
ATOM 837 O O . LEU A 1 103 ? -7.177 -6.505 7.069 1.00 97.50 103 LEU A O 1
ATOM 841 N N . ASP A 1 104 ? -7.587 -7.247 4.987 1.00 97.75 104 ASP A N 1
ATOM 842 C CA . ASP A 1 104 ? -8.972 -6.772 4.906 1.00 97.75 104 ASP A CA 1
ATOM 843 C C . ASP A 1 104 ? -9.080 -5.262 5.217 1.00 97.75 104 ASP A C 1
ATOM 845 O O . ASP A 1 104 ? -9.933 -4.821 5.997 1.00 97.75 104 ASP A O 1
ATOM 849 N N . VAL A 1 105 ? -8.175 -4.441 4.662 1.00 97.69 105 VAL A N 1
ATOM 850 C CA . VAL A 1 105 ? -8.232 -2.980 4.858 1.00 97.69 105 VAL A CA 1
ATOM 851 C C . VAL A 1 105 ? -9.561 -2.467 4.278 1.00 97.69 105 VAL A C 1
ATOM 853 O O . VAL A 1 105 ? -9.843 -2.725 3.107 1.00 97.69 105 VAL A O 1
ATOM 856 N N . PRO A 1 106 ? -10.387 -1.712 5.033 1.00 97.12 106 PRO A N 1
ATOM 857 C CA . PRO A 1 106 ? -11.728 -1.301 4.609 1.00 97.12 106 PRO A CA 1
ATOM 858 C C . PRO A 1 106 ? -11.681 -0.115 3.631 1.00 97.12 106 PRO A C 1
ATOM 860 O O . PRO A 1 106 ? -12.210 0.967 3.891 1.00 97.12 106 PRO A O 1
ATOM 863 N N . ILE A 1 107 ? -10.999 -0.294 2.503 1.00 97.12 107 ILE A N 1
ATOM 864 C CA . ILE A 1 107 ? -10.845 0.726 1.471 1.00 97.12 107 ILE A CA 1
ATOM 865 C C . ILE A 1 107 ? -12.203 0.945 0.784 1.00 97.12 107 ILE A C 1
ATOM 867 O O . ILE A 1 107 ? -12.822 -0.016 0.319 1.00 97.12 107 ILE A O 1
ATOM 871 N N . PRO A 1 108 ? -12.677 2.197 0.638 1.00 95.31 108 PRO A N 1
ATOM 872 C CA . PRO A 1 108 ? -13.951 2.497 -0.016 1.00 95.31 108 PRO A CA 1
ATOM 873 C C . PRO A 1 108 ? -13.844 2.413 -1.553 1.00 95.31 108 PRO A C 1
ATOM 875 O O . PRO A 1 108 ? -14.027 3.404 -2.261 1.00 95.31 108 PRO A O 1
ATOM 878 N N . HIS A 1 109 ? -13.537 1.223 -2.082 1.00 92.19 109 HIS A N 1
ATOM 879 C CA . HIS A 1 109 ? -13.220 0.979 -3.495 1.00 92.19 109 HIS A CA 1
ATOM 880 C C . HIS A 1 109 ? -14.291 1.481 -4.471 1.00 92.19 109 HIS A C 1
ATOM 882 O O . HIS A 1 109 ? -13.951 2.068 -5.497 1.00 92.19 109 HIS A O 1
ATOM 888 N N . GLU A 1 110 ? -15.574 1.248 -4.180 1.00 92.44 110 GLU A N 1
ATOM 889 C CA . GLU A 1 110 ? -16.678 1.650 -5.064 1.00 92.44 110 GLU A CA 1
ATOM 890 C C . GLU A 1 110 ? -16.771 3.171 -5.198 1.00 92.44 110 GLU A C 1
ATOM 892 O O . GLU A 1 110 ? -16.847 3.692 -6.312 1.00 92.44 110 GLU A O 1
ATOM 897 N N . ARG A 1 111 ? -16.696 3.881 -4.065 1.00 93.44 111 ARG A N 1
ATOM 898 C CA . ARG A 1 111 ? -16.744 5.345 -4.024 1.00 93.44 111 ARG A CA 1
ATOM 899 C C . ARG A 1 111 ? -15.557 5.955 -4.767 1.00 93.44 111 ARG A C 1
ATOM 901 O O . ARG A 1 111 ? -15.758 6.775 -5.655 1.00 93.44 111 ARG A O 1
ATOM 908 N N . LEU A 1 112 ? -14.338 5.517 -4.448 1.00 91.50 112 LEU A N 1
ATOM 909 C CA . LEU A 1 112 ? -13.120 6.069 -5.052 1.00 91.50 112 LEU A CA 1
ATOM 910 C C . LEU A 1 112 ? -13.052 5.807 -6.560 1.00 91.50 112 LEU A C 1
ATOM 912 O O . LEU A 1 112 ? -12.638 6.671 -7.327 1.00 91.50 112 LEU A O 1
ATOM 916 N N . ARG A 1 113 ? -13.514 4.636 -7.014 1.00 88.50 113 ARG A N 1
ATOM 917 C CA . ARG A 1 113 ? -13.606 4.338 -8.447 1.00 88.50 113 ARG A CA 1
ATOM 918 C C . ARG A 1 113 ? -14.592 5.268 -9.156 1.00 88.50 113 ARG A C 1
ATOM 920 O O . ARG A 1 113 ? -14.266 5.781 -10.221 1.00 88.50 113 ARG A O 1
ATOM 927 N N . ALA A 1 114 ? -15.763 5.508 -8.565 1.00 88.25 114 ALA A N 1
ATOM 928 C CA . ALA A 1 114 ? -16.760 6.411 -9.137 1.00 88.25 114 ALA A CA 1
ATOM 929 C C . ALA A 1 114 ? -16.240 7.857 -9.247 1.00 88.25 114 ALA A C 1
ATOM 931 O O . ALA A 1 114 ? -16.412 8.484 -10.294 1.00 88.25 114 ALA A O 1
ATOM 932 N N . GLU A 1 115 ? -15.562 8.351 -8.205 1.00 86.75 115 GLU A N 1
ATOM 933 C CA . GLU A 1 115 ? -14.922 9.676 -8.189 1.00 86.75 115 GLU A CA 1
ATOM 934 C C . GLU A 1 115 ? -13.825 9.786 -9.263 1.00 86.75 115 GLU A C 1
ATOM 936 O O . GLU A 1 115 ? -13.754 10.778 -9.991 1.00 86.75 115 GLU A O 1
ATOM 941 N N . PHE A 1 116 ? -12.997 8.749 -9.427 1.00 83.69 116 PHE A N 1
ATOM 942 C CA . PHE A 1 116 ? -11.970 8.719 -10.469 1.00 83.69 116 PHE A CA 1
ATOM 943 C C . PHE A 1 116 ? -12.561 8.729 -11.884 1.00 83.69 116 PHE A C 1
ATOM 945 O O . PHE A 1 116 ? -12.116 9.501 -12.739 1.00 83.69 116 PHE A O 1
ATOM 952 N N . ASP A 1 117 ? -13.586 7.911 -12.134 1.00 82.81 117 ASP A N 1
ATOM 953 C CA . ASP A 1 117 ? -14.263 7.864 -13.430 1.00 82.81 117 ASP A CA 1
ATOM 954 C C . ASP A 1 117 ? -14.908 9.218 -13.770 1.00 82.81 117 ASP A C 1
ATOM 956 O O . ASP A 1 117 ? -14.943 9.623 -14.934 1.00 82.81 117 ASP A O 1
ATOM 960 N N . GLU A 1 118 ? -15.419 9.937 -12.768 1.00 82.00 118 GLU A N 1
ATOM 961 C CA . GLU A 1 118 ? -15.941 11.294 -12.928 1.00 82.00 118 GLU A CA 1
ATOM 962 C C . GLU A 1 118 ? -14.847 12.293 -13.309 1.00 82.00 118 GLU A C 1
ATOM 964 O O . GLU A 1 118 ? -14.980 12.972 -14.330 1.00 82.00 118 GLU A O 1
ATOM 969 N N . TRP A 1 119 ? -13.727 12.312 -12.588 1.00 76.81 119 TRP A N 1
ATOM 970 C CA . TRP A 1 119 ? -12.593 13.190 -12.900 1.00 76.81 119 TRP A CA 1
ATOM 971 C C . TRP A 1 119 ? -12.015 12.933 -14.294 1.00 76.81 119 TRP A C 1
ATOM 973 O O . TRP A 1 119 ? -11.656 13.871 -15.013 1.00 76.81 119 TRP A O 1
ATOM 983 N N . GLY A 1 120 ? -11.940 11.662 -14.701 1.00 72.88 120 GLY A N 1
ATOM 984 C CA . GLY A 1 120 ? -11.516 11.277 -16.044 1.00 72.88 120 GLY A CA 1
ATOM 985 C C . GLY A 1 120 ? -12.431 11.853 -17.129 1.00 72.88 120 GLY A C 1
ATOM 986 O O . GLY A 1 120 ? -11.945 12.348 -18.145 1.00 72.88 120 GLY A O 1
ATOM 987 N N . ARG A 1 121 ? -13.753 11.857 -16.899 1.00 71.00 121 ARG A N 1
ATOM 988 C CA . ARG A 1 121 ? -14.735 12.460 -17.819 1.00 71.00 121 ARG A CA 1
ATOM 989 C C . ARG A 1 121 ? -14.636 13.983 -17.881 1.00 71.00 121 ARG A C 1
ATOM 991 O O . ARG A 1 121 ? -14.881 14.549 -18.943 1.00 71.00 121 ARG A O 1
ATOM 998 N N . GLU A 1 122 ? -14.314 14.647 -16.775 1.00 75.06 122 GLU A N 1
ATOM 999 C CA . GLU A 1 122 ? -14.193 16.110 -16.724 1.00 75.06 122 GLU A CA 1
ATOM 1000 C C . GLU A 1 122 ? -12.938 16.630 -17.430 1.00 75.06 122 GLU A C 1
ATOM 1002 O O . GLU A 1 122 ? -13.008 17.656 -18.096 1.00 75.06 122 GLU A O 1
ATOM 1007 N N . ARG A 1 123 ? -11.812 15.907 -17.364 1.00 62.12 123 ARG A N 1
ATOM 1008 C CA . ARG A 1 123 ? -10.562 16.292 -18.050 1.00 62.12 123 ARG A CA 1
ATOM 1009 C C . ARG A 1 123 ? -10.587 16.136 -19.576 1.00 62.12 123 ARG A C 1
ATOM 1011 O O . ARG A 1 123 ? -9.683 16.634 -20.240 1.00 62.12 123 ARG A O 1
ATOM 1018 N N . LEU A 1 124 ? -11.570 15.417 -20.120 1.00 56.84 124 LEU A N 1
ATOM 1019 C CA . LEU A 1 124 ? -11.741 15.186 -21.562 1.00 56.84 124 LEU A CA 1
ATOM 1020 C C . LEU A 1 124 ? -12.724 16.170 -22.227 1.00 56.84 124 LEU A C 1
ATOM 1022 O O . LEU A 1 124 ? -12.989 16.037 -23.423 1.00 56.84 124 LEU A O 1
ATOM 1026 N N . LYS A 1 125 ? -13.279 17.120 -21.466 1.00 50.50 125 LYS A N 1
ATOM 1027 C CA . LYS A 1 125 ? -14.112 18.223 -21.965 1.00 50.50 125 LYS A CA 1
ATOM 1028 C C . LYS A 1 125 ? -13.294 19.503 -22.070 1.00 50.50 125 LYS A C 1
ATOM 1030 O O . LYS A 1 125 ? -13.587 20.274 -23.009 1.00 50.50 125 LYS A O 1
#

Radius of gyration: 15.05 Å; Cα contacts (8 Å, |Δi|>4): 121; chains: 1; bounding box: 34×32×39 Å

Solvent-accessible surface area (backbone atoms only — not comparable to full-atom values): 6892 Å² total; per-residue (Å²): 132,82,53,72,67,60,48,43,53,49,32,26,44,54,54,41,41,46,70,69,53,63,36,46,80,79,26,72,40,29,59,37,34,43,50,52,50,52,54,40,50,51,54,36,22,53,76,71,74,34,48,67,59,51,52,50,43,49,51,51,52,36,57,77,66,67,27,76,95,44,52,66,32,59,38,49,43,68,80,35,80,81,63,51,62,68,55,42,30,50,52,32,46,55,54,52,48,55,39,36,62,77,65,65,58,79,44,57,59,69,62,55,50,53,54,47,57,49,54,57,57,60,77,76,110

Organism: NCBI:txid2650471

Secondary structure (DSSP, 8-state):
---HHHHHHHHHHHHHHHHHS-HHHHHSSHHHHHHHHHHHHHHHHHHTT-HHHHHHHHHHHHHHTT-TTS-HHHHHHHH-TT--HHHHHHHHHHHHHHHHHHTT----HHHHHHHHHHHHHHTT-

Foldseek 3Di:
DDDLVSLLQVLLQVLLCCLQPDVCVQQVFLVRSLVSLLVSLCSNCVSVVNNVLLVVLLVVLCVVLVVVPHTQLRSVCVVPVPDDRVRSNNRSSVSSVSSCVSVVRVRPNVVSNVVSVVVVVVVVD

pLDDT: mean 93.94, std 8.49, range [50.5, 98.56]

Nearest PDB structures (foldseek):
  5ona-assembly1_A  TM=2.233E-01  e=3.696E+00  Homo sapiens

Mean predicted aligned error: 3.49 Å